Protein AF-A0A0H3PQL0-F1 (afdb_monomer_lite)

Structure (mmCIF, N/CA/C/O backbone):
data_AF-A0A0H3PQL0-F1
#
_entry.id   AF-A0A0H3PQL0-F1
#
loop_
_atom_site.group_PDB
_atom_site.id
_atom_site.type_symbol
_atom_site.label_atom_id
_atom_site.label_alt_id
_atom_site.label_comp_id
_atom_site.label_asym_id
_atom_site.label_entity_id
_atom_site.label_seq_id
_atom_site.pdbx_PDB_ins_code
_atom_site.Cartn_x
_atom_site.Cartn_y
_atom_site.Cartn_z
_atom_site.occupancy
_atom_site.B_iso_or_equiv
_atom_site.auth_seq_id
_atom_site.auth_comp_id
_atom_site.auth_asym_id
_atom_site.auth_atom_id
_atom_site.pdbx_PDB_model_num
ATOM 1 N N . MET A 1 1 ? 0.662 -44.657 -16.859 1.00 38.12 1 MET A N 1
ATOM 2 C CA . MET A 1 1 ? 0.076 -43.302 -16.871 1.00 38.12 1 MET A CA 1
ATOM 3 C C . MET A 1 1 ? 1.041 -42.412 -16.107 1.00 38.12 1 MET A C 1
ATOM 5 O O . MET A 1 1 ? 1.164 -42.573 -14.903 1.0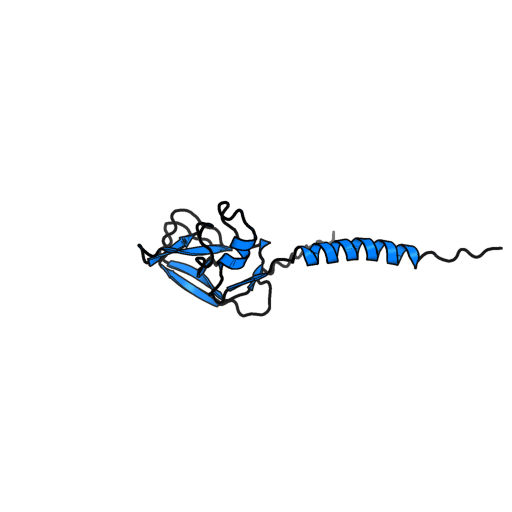0 38.12 1 MET A O 1
ATOM 9 N N . THR A 1 2 ? 1.830 -41.602 -16.808 1.00 50.75 2 THR A N 1
ATOM 10 C CA . THR A 1 2 ? 2.830 -40.726 -16.180 1.00 50.75 2 THR A CA 1
ATOM 11 C C . THR A 1 2 ? 2.123 -39.457 -15.721 1.00 50.75 2 THR A C 1
ATOM 13 O O . THR A 1 2 ? 1.523 -38.773 -16.549 1.00 50.75 2 THR A O 1
ATOM 16 N N . SER A 1 3 ? 2.147 -39.169 -14.417 1.00 49.56 3 SER A N 1
ATOM 17 C CA . SER A 1 3 ? 1.634 -37.904 -13.884 1.00 49.56 3 SER A CA 1
ATOM 18 C C . SER A 1 3 ? 2.494 -36.766 -14.429 1.00 49.56 3 SER A C 1
ATOM 20 O O . SER A 1 3 ? 3.705 -36.744 -14.211 1.00 49.56 3 SER A O 1
ATOM 22 N N . LYS A 1 4 ? 1.890 -35.859 -15.201 1.00 58.19 4 LYS A N 1
ATOM 23 C CA . LYS A 1 4 ? 2.547 -34.645 -15.684 1.00 58.19 4 LYS A CA 1
ATOM 24 C C . LYS A 1 4 ? 2.247 -33.534 -14.687 1.00 58.19 4 LYS A C 1
ATOM 26 O O . LYS A 1 4 ? 1.199 -32.899 -14.764 1.00 58.19 4 LYS A O 1
ATOM 31 N N . GLU A 1 5 ? 3.161 -33.313 -13.754 1.00 64.56 5 GLU A N 1
ATOM 32 C CA . GLU A 1 5 ? 3.086 -32.172 -12.848 1.00 64.56 5 GLU A CA 1
ATOM 33 C C . GLU A 1 5 ? 3.579 -30.918 -13.573 1.00 64.56 5 GLU A C 1
ATOM 35 O O . GLU A 1 5 ? 4.644 -30.908 -14.191 1.00 64.56 5 GLU A O 1
ATOM 40 N N . THR A 1 6 ? 2.767 -29.864 -13.550 1.00 64.94 6 THR A N 1
ATOM 41 C CA . THR A 1 6 ? 3.140 -28.557 -14.094 1.00 64.94 6 THR A CA 1
ATOM 42 C C . THR A 1 6 ? 3.577 -27.687 -12.927 1.00 64.94 6 THR A C 1
ATOM 44 O O . THR A 1 6 ? 2.755 -27.298 -12.104 1.00 64.94 6 THR A O 1
ATOM 47 N N . PHE A 1 7 ? 4.876 -27.405 -12.843 1.00 52.91 7 PHE A N 1
ATOM 48 C CA . PHE A 1 7 ? 5.434 -26.488 -11.855 1.00 52.91 7 PHE A CA 1
ATOM 49 C C . PHE A 1 7 ? 5.452 -25.071 -12.433 1.00 52.91 7 PHE A C 1
ATOM 51 O O . PHE A 1 7 ? 6.294 -24.736 -13.266 1.00 52.91 7 PHE A O 1
ATOM 58 N N . THR A 1 8 ? 4.509 -24.232 -12.014 1.00 50.16 8 THR A N 1
ATOM 59 C CA . THR A 1 8 ? 4.526 -22.793 -12.299 1.00 50.16 8 THR A CA 1
ATOM 60 C C . THR A 1 8 ? 5.293 -22.073 -11.194 1.00 50.16 8 THR A C 1
ATOM 62 O O . THR A 1 8 ? 4.811 -21.978 -10.066 1.00 50.16 8 THR A O 1
ATOM 65 N N . HIS A 1 9 ? 6.487 -21.563 -11.504 1.00 53.94 9 HIS A N 1
ATOM 66 C CA . HIS A 1 9 ? 7.249 -20.741 -10.566 1.00 53.94 9 HIS A CA 1
ATOM 67 C C . HIS A 1 9 ? 6.743 -19.292 -10.602 1.00 53.94 9 HIS A C 1
ATOM 69 O O . HIS A 1 9 ? 7.001 -18.565 -11.558 1.00 53.94 9 HIS A O 1
ATOM 75 N N . TYR A 1 10 ? 6.019 -18.878 -9.562 1.00 53.09 10 TYR A N 1
ATOM 76 C CA . TYR A 1 10 ? 5.578 -17.494 -9.384 1.00 53.09 10 TYR A CA 1
ATOM 77 C C . TYR A 1 10 ? 6.604 -16.746 -8.522 1.00 53.09 10 TYR A C 1
ATOM 79 O O . TYR A 1 10 ? 6.694 -16.984 -7.317 1.00 53.09 10 TYR A O 1
ATOM 87 N N . GLN A 1 11 ? 7.421 -15.890 -9.144 1.00 58.00 11 GLN 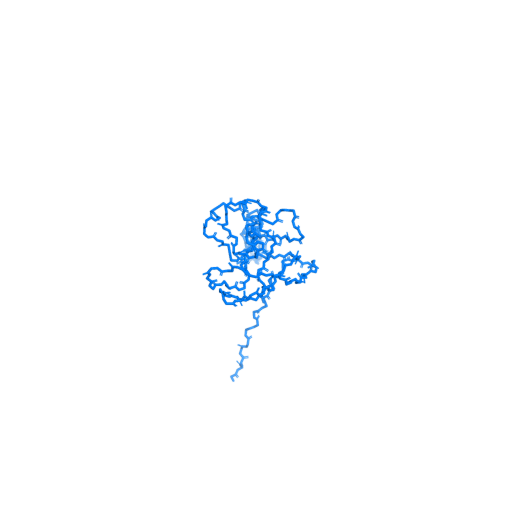A N 1
ATOM 88 C CA . GLN A 1 11 ? 8.331 -14.981 -8.438 1.00 58.00 11 GLN A CA 1
ATOM 89 C C . GLN A 1 11 ? 7.742 -13.569 -8.439 1.00 58.00 11 GLN A C 1
ATOM 91 O O . GLN A 1 11 ? 7.959 -12.843 -9.407 1.00 58.00 11 GLN A O 1
ATOM 96 N N . PRO A 1 12 ? 7.057 -13.150 -7.361 1.00 54.53 12 PRO A N 1
ATOM 97 C CA . PRO A 1 12 ? 6.496 -11.801 -7.282 1.00 54.53 12 PRO A CA 1
ATOM 98 C C . PRO A 1 12 ? 7.572 -10.711 -7.165 1.00 54.53 12 PRO A C 1
ATOM 100 O O . PRO A 1 12 ? 7.320 -9.532 -7.418 1.00 54.53 12 PRO A O 1
ATOM 103 N N . LEU A 1 13 ? 8.791 -11.107 -6.786 1.00 57.75 13 LEU A N 1
ATOM 104 C CA . LEU A 1 13 ? 9.949 -10.229 -6.725 1.00 57.75 13 LEU A CA 1
ATOM 105 C C . LEU A 1 13 ? 10.574 -10.107 -8.118 1.00 57.75 13 LEU A C 1
ATOM 107 O O . LEU A 1 13 ? 10.915 -11.103 -8.759 1.00 57.75 13 LEU A O 1
ATOM 111 N N . GLY A 1 14 ? 10.691 -8.870 -8.592 1.00 54.75 14 GLY A N 1
ATOM 112 C CA . GLY A 1 14 ? 11.221 -8.526 -9.909 1.00 54.75 14 GLY A CA 1
ATOM 113 C C . GLY A 1 14 ? 12.747 -8.406 -9.962 1.00 54.75 14 GLY A C 1
ATOM 114 O O . GLY A 1 14 ? 13.283 -8.266 -11.058 1.00 54.75 14 GLY A O 1
ATOM 115 N N . ASN A 1 15 ? 13.450 -8.436 -8.820 1.00 58.56 15 ASN A N 1
ATOM 116 C CA . ASN A 1 15 ? 14.913 -8.329 -8.752 1.00 58.56 15 ASN A CA 1
ATOM 117 C C . ASN A 1 15 ? 15.498 -8.886 -7.422 1.00 58.56 15 ASN A C 1
ATOM 119 O O . ASN A 1 15 ? 14.771 -9.417 -6.586 1.00 58.56 15 ASN A O 1
ATOM 123 N N . SER A 1 16 ? 16.826 -8.800 -7.261 1.00 60.12 16 SER A N 1
ATOM 124 C CA . SER A 1 16 ? 17.651 -9.332 -6.159 1.00 60.12 16 SER A CA 1
ATOM 125 C C . SER A 1 16 ? 17.568 -8.557 -4.835 1.00 60.12 16 SER A C 1
ATOM 127 O O . SER A 1 16 ? 18.194 -8.964 -3.851 1.00 60.12 16 SER A O 1
ATOM 129 N N . ASP A 1 17 ? 16.903 -7.411 -4.788 1.00 67.31 17 ASP A N 1
ATOM 130 C CA . ASP A 1 17 ? 16.890 -6.577 -3.593 1.00 67.31 17 ASP A CA 1
ATOM 131 C C . ASP A 1 17 ? 16.018 -7.188 -2.477 1.00 67.31 17 ASP A C 1
ATOM 133 O O . ASP A 1 17 ? 14.911 -7.673 -2.734 1.00 67.31 17 ASP A O 1
ATOM 137 N N . PRO A 1 18 ? 16.500 -7.189 -1.219 1.00 74.38 18 PRO A N 1
ATOM 138 C CA . PRO A 1 18 ? 15.764 -7.785 -0.113 1.00 74.38 18 PRO A CA 1
ATOM 139 C C . PRO A 1 18 ? 14.401 -7.123 0.128 1.00 74.38 18 PRO A C 1
ATOM 141 O O . PRO A 1 18 ? 14.295 -5.949 0.506 1.00 74.38 18 PRO A O 1
ATOM 144 N N . ALA A 1 19 ? 13.343 -7.919 -0.014 1.00 82.75 19 ALA A N 1
ATOM 145 C CA . ALA A 1 19 ? 12.002 -7.524 0.381 1.00 82.75 19 ALA A CA 1
ATOM 146 C C . ALA A 1 19 ? 11.838 -7.672 1.898 1.00 82.75 19 ALA A C 1
ATOM 148 O O . ALA A 1 19 ? 11.820 -8.781 2.436 1.00 82.75 19 ALA A O 1
ATOM 149 N N . HIS A 1 20 ? 11.708 -6.546 2.599 1.00 86.19 20 HIS A N 1
ATOM 150 C CA . HIS A 1 20 ? 11.454 -6.527 4.035 1.00 86.19 20 HIS A CA 1
ATOM 151 C C . HIS A 1 20 ? 10.019 -6.109 4.324 1.00 86.19 20 HIS A C 1
ATOM 153 O O . HIS A 1 20 ? 9.481 -5.189 3.706 1.00 86.19 20 HIS A O 1
ATOM 159 N N . THR A 1 21 ? 9.420 -6.748 5.324 1.00 90.56 21 THR A N 1
ATOM 160 C CA . THR A 1 21 ? 8.087 -6.404 5.811 1.00 90.56 21 THR A CA 1
ATOM 161 C C . THR A 1 21 ? 8.154 -5.483 7.025 1.00 90.56 21 THR A C 1
ATOM 163 O O . THR A 1 21 ? 9.143 -5.437 7.761 1.00 90.56 21 THR A O 1
ATOM 166 N N . ALA A 1 22 ? 7.076 -4.744 7.236 1.00 91.00 22 ALA A N 1
ATOM 167 C CA . ALA A 1 22 ? 6.801 -3.966 8.428 1.00 91.00 22 ALA A CA 1
ATOM 168 C C . ALA A 1 22 ? 5.323 -4.114 8.802 1.00 91.00 22 ALA A C 1
ATOM 170 O O . ALA A 1 22 ? 4.504 -4.584 8.009 1.00 91.00 22 ALA A O 1
ATOM 171 N N . THR A 1 23 ? 4.994 -3.710 10.024 1.00 92.69 23 THR A N 1
ATOM 172 C CA . THR A 1 23 ? 3.623 -3.696 10.534 1.00 92.69 23 THR A CA 1
ATOM 173 C C . THR A 1 23 ? 3.235 -2.285 10.937 1.00 92.69 23 THR A C 1
ATOM 175 O O . THR A 1 23 ? 4.030 -1.594 11.575 1.00 92.69 23 THR A O 1
ATOM 178 N N . ALA A 1 24 ? 2.020 -1.861 10.603 1.00 92.31 24 ALA A N 1
ATOM 179 C CA . ALA A 1 24 ? 1.486 -0.563 11.012 1.00 92.31 24 ALA A CA 1
ATOM 180 C C . ALA A 1 24 ? -0.041 -0.616 11.193 1.00 92.31 24 ALA A C 1
ATOM 182 O O . ALA A 1 24 ? -0.680 -1.539 10.679 1.00 92.31 24 ALA A O 1
ATOM 183 N N . PRO A 1 25 ? -0.638 0.353 11.912 1.00 94.12 25 PRO A N 1
ATOM 184 C CA . PRO A 1 25 ? -2.083 0.418 12.094 1.00 94.12 25 PRO A CA 1
ATOM 185 C C . PRO A 1 25 ? -2.847 0.471 10.765 1.00 94.12 25 PRO A C 1
ATOM 187 O O . PRO A 1 25 ? -2.528 1.277 9.891 1.00 94.12 25 PRO A O 1
ATOM 190 N N . GLY A 1 26 ? -3.865 -0.377 10.633 1.00 91.81 26 GLY A N 1
ATOM 191 C CA . GLY A 1 26 ? -4.733 -0.480 9.461 1.00 91.81 26 GLY A CA 1
ATOM 192 C C . GLY A 1 26 ? -5.995 0.367 9.566 1.00 91.81 26 GLY A C 1
ATOM 193 O O . GLY A 1 26 ? -6.598 0.483 10.635 1.00 91.81 26 GLY A O 1
ATOM 194 N N . GLY A 1 27 ? -6.397 0.958 8.443 1.00 92.12 27 GLY A N 1
ATOM 195 C CA . GLY A 1 27 ? -7.622 1.743 8.290 1.00 92.12 27 GLY A CA 1
ATOM 196 C C . GLY A 1 27 ? -8.409 1.376 7.033 1.00 92.12 27 GLY A C 1
ATOM 197 O O . GLY A 1 27 ? -9.072 2.238 6.466 1.00 92.12 27 GLY A O 1
ATOM 198 N N . LEU A 1 28 ? -8.297 0.129 6.560 1.00 90.88 28 LEU A N 1
ATOM 199 C CA . LEU A 1 28 ? -8.993 -0.326 5.356 1.00 90.88 28 LEU A CA 1
ATOM 200 C C . LEU A 1 28 ? -10.511 -0.169 5.510 1.00 90.88 28 LEU A C 1
ATOM 202 O O . LEU A 1 28 ? -11.086 -0.533 6.531 1.00 90.88 28 LEU A O 1
ATOM 206 N N . SER A 1 29 ? -11.163 0.351 4.472 1.00 87.62 29 SER A N 1
ATOM 207 C CA . SER A 1 29 ? -12.621 0.504 4.408 1.00 87.62 29 SER A CA 1
ATOM 208 C C . SER A 1 29 ? -13.331 -0.728 3.838 1.00 87.62 29 SER A C 1
ATOM 210 O O . SER A 1 29 ? -14.544 -0.864 3.984 1.00 87.62 29 SER A O 1
ATOM 212 N N . ALA A 1 30 ? -12.584 -1.627 3.195 1.00 89.75 30 ALA A N 1
ATOM 213 C CA . ALA A 1 30 ? -13.071 -2.854 2.583 1.00 89.75 30 ALA A CA 1
ATOM 214 C C . ALA A 1 30 ? -11.971 -3.926 2.578 1.00 89.75 30 ALA A C 1
ATOM 216 O O . ALA A 1 30 ? -10.810 -3.658 2.897 1.00 89.75 30 ALA A O 1
ATOM 217 N N . LYS A 1 31 ? -12.333 -5.146 2.176 1.00 91.69 31 LYS A N 1
ATOM 218 C CA . LYS A 1 31 ? -11.376 -6.235 1.967 1.00 91.69 31 LYS A CA 1
ATOM 219 C C . LYS A 1 31 ? -10.372 -5.870 0.868 1.00 91.69 31 LYS A C 1
ATOM 221 O O . LYS A 1 31 ? -10.773 -5.603 -0.262 1.00 91.69 31 LYS A O 1
ATOM 226 N N . ALA A 1 32 ? -9.084 -5.929 1.194 1.00 91.69 32 ALA A N 1
ATOM 227 C CA . ALA A 1 32 ? -7.974 -5.734 0.272 1.00 91.69 32 ALA A CA 1
ATOM 228 C C . ALA A 1 32 ? -7.161 -7.039 0.131 1.00 91.69 32 ALA A C 1
ATOM 230 O O . ALA A 1 32 ? -6.699 -7.596 1.134 1.00 91.69 32 ALA A O 1
ATOM 231 N N . PRO A 1 33 ? -6.993 -7.572 -1.090 1.00 92.25 33 PRO A N 1
ATOM 232 C CA . PRO A 1 33 ? -6.116 -8.715 -1.336 1.00 92.25 33 PRO A CA 1
ATOM 233 C C . PRO A 1 33 ? -4.636 -8.367 -1.108 1.00 92.25 33 PRO A C 1
ATOM 235 O O . PRO A 1 33 ? -4.247 -7.203 -1.085 1.00 92.25 33 PRO A O 1
ATOM 238 N N . ALA A 1 34 ? -3.785 -9.386 -0.962 1.00 91.19 34 ALA A N 1
ATOM 239 C CA . ALA A 1 34 ? -2.336 -9.176 -0.994 1.00 91.19 34 ALA A CA 1
ATOM 240 C C . ALA A 1 34 ? -1.919 -8.531 -2.330 1.00 91.19 34 ALA A C 1
ATOM 242 O O . ALA A 1 34 ? -2.611 -8.691 -3.332 1.00 91.19 34 ALA A O 1
ATOM 243 N N . MET A 1 35 ? -0.782 -7.833 -2.339 1.00 92.06 35 MET A N 1
ATOM 244 C CA . MET A 1 35 ? -0.253 -7.055 -3.470 1.00 92.06 35 MET A CA 1
ATOM 245 C C . MET A 1 35 ? -0.992 -5.743 -3.782 1.00 92.06 35 MET A C 1
ATOM 247 O O . MET A 1 35 ? -0.739 -5.120 -4.813 1.00 92.06 35 MET A O 1
ATOM 251 N N . THR A 1 36 ? -1.863 -5.267 -2.890 1.00 93.19 36 THR A N 1
ATOM 252 C CA . THR A 1 36 ? -2.488 -3.940 -3.011 1.00 93.19 36 THR A CA 1
ATOM 253 C C . THR A 1 36 ? -1.541 -2.823 -2.539 1.00 93.19 36 THR A C 1
ATOM 255 O O . THR A 1 36 ? -1.020 -2.912 -1.423 1.00 93.19 36 THR A O 1
ATOM 258 N N . PRO A 1 37 ? -1.326 -1.751 -3.326 1.00 93.69 37 PRO A N 1
ATOM 259 C CA . PRO A 1 37 ? -0.598 -0.562 -2.880 1.00 93.69 37 PRO A CA 1
ATOM 260 C C . PRO A 1 37 ? -1.303 0.139 -1.713 1.00 93.69 37 PRO A C 1
ATOM 262 O O . PRO A 1 37 ? -2.524 0.303 -1.714 1.00 93.69 37 PRO A O 1
ATOM 265 N N . LEU A 1 38 ? -0.531 0.586 -0.726 1.00 94.38 38 LEU A N 1
ATOM 266 C CA . LEU A 1 38 ? -1.017 1.259 0.475 1.00 94.38 38 LEU A CA 1
ATOM 267 C C . LEU A 1 38 ? -0.475 2.684 0.554 1.00 94.38 38 LEU A C 1
ATOM 269 O O . LEU A 1 38 ? 0.692 2.929 0.248 1.00 94.38 38 LEU A O 1
ATOM 273 N N . MET A 1 39 ? -1.302 3.599 1.047 1.00 94.44 39 MET A N 1
ATOM 274 C CA . MET A 1 39 ? -0.928 4.971 1.382 1.00 94.44 39 MET A CA 1
ATOM 275 C C . MET A 1 39 ? -1.198 5.261 2.859 1.00 94.44 39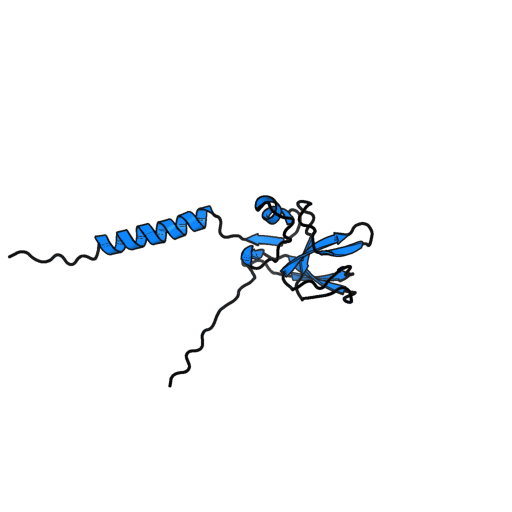 MET A C 1
ATOM 277 O O . MET A 1 39 ? -1.998 4.585 3.510 1.00 94.44 39 MET A O 1
ATOM 281 N N . LEU A 1 40 ? -0.523 6.274 3.395 1.00 93.69 40 LEU A N 1
ATOM 282 C CA . LEU A 1 40 ? -0.784 6.762 4.744 1.00 93.69 40 LEU A CA 1
ATOM 283 C C . LEU A 1 40 ? -1.918 7.789 4.706 1.00 93.69 40 LEU A C 1
ATOM 285 O O . LEU A 1 40 ? -1.764 8.848 4.102 1.00 93.69 40 LEU A O 1
ATOM 289 N N . ASP A 1 41 ? -3.016 7.524 5.412 1.00 92.06 41 ASP A N 1
ATOM 290 C CA . ASP A 1 41 ? -3.996 8.567 5.701 1.00 92.06 41 ASP A CA 1
ATOM 291 C C . ASP A 1 41 ? -3.434 9.503 6.780 1.00 92.06 41 ASP A C 1
ATOM 293 O O . ASP A 1 41 ? -3.146 9.096 7.911 1.00 92.06 41 ASP A O 1
ATOM 297 N N . THR A 1 42 ? -3.263 10.775 6.432 1.00 87.69 42 THR A N 1
ATOM 298 C CA . THR A 1 42 ? -2.668 11.784 7.316 1.00 87.69 42 THR A CA 1
ATOM 299 C C . THR A 1 42 ? -3.580 12.144 8.482 1.00 87.69 42 THR A C 1
ATOM 301 O O . THR A 1 42 ? -3.075 12.514 9.543 1.00 87.69 42 THR A O 1
ATOM 304 N N . SER A 1 43 ? -4.895 11.975 8.316 1.00 90.12 43 SER A N 1
ATOM 305 C CA . SER A 1 43 ? -5.894 12.327 9.325 1.00 90.12 43 SER A CA 1
ATOM 306 C C . SER A 1 43 ? -5.991 11.263 10.418 1.00 90.12 43 SER A C 1
ATOM 308 O O . SER A 1 43 ? -5.905 11.583 11.602 1.00 90.12 43 SER A O 1
ATOM 310 N N . SER A 1 44 ? -6.120 9.986 10.046 1.00 89.38 44 SER A N 1
ATOM 311 C CA . SER A 1 44 ? -6.204 8.880 11.012 1.00 89.38 44 SER A CA 1
ATOM 312 C C . SER A 1 44 ? -4.854 8.267 11.393 1.00 89.38 44 SER A C 1
ATOM 314 O O . SER A 1 44 ? -4.796 7.489 12.347 1.00 89.38 44 SER A O 1
ATOM 316 N N . ARG A 1 45 ? -3.769 8.610 10.679 1.00 91.75 45 ARG A N 1
ATOM 317 C CA . ARG A 1 45 ? -2.415 8.038 10.840 1.00 91.75 45 ARG A CA 1
ATOM 318 C C . ARG A 1 45 ? -2.398 6.515 10.656 1.00 91.75 45 ARG A C 1
ATOM 320 O O . ARG A 1 45 ? -1.614 5.814 11.296 1.00 91.75 45 ARG A O 1
ATOM 327 N N . LYS A 1 46 ? -3.269 6.009 9.781 1.00 94.06 46 LYS A N 1
ATOM 328 C CA . LYS A 1 46 ? -3.423 4.586 9.456 1.00 94.06 46 LYS A CA 1
ATOM 329 C C . LYS A 1 46 ? -3.091 4.321 7.995 1.00 94.06 46 LYS A C 1
ATOM 331 O O . LYS A 1 46 ? -3.215 5.202 7.147 1.00 94.06 46 LYS A O 1
ATOM 336 N N . LEU A 1 47 ? -2.691 3.088 7.707 1.00 93.75 47 LEU A N 1
ATOM 337 C CA . LEU A 1 47 ? -2.515 2.614 6.343 1.00 93.75 47 LEU A CA 1
ATOM 338 C C . LEU A 1 47 ? -3.864 2.267 5.719 1.00 93.75 47 LEU A C 1
ATOM 340 O O . LEU A 1 47 ? -4.641 1.484 6.274 1.00 93.75 47 LEU A O 1
ATOM 344 N N . VAL A 1 48 ? -4.107 2.836 4.546 1.00 94.38 48 VAL A N 1
ATOM 345 C CA . VAL A 1 48 ? -5.298 2.618 3.724 1.00 94.38 48 VAL A CA 1
ATOM 346 C C . VAL A 1 48 ? -4.875 2.196 2.317 1.00 94.38 48 VAL A C 1
ATOM 348 O O . VAL A 1 48 ? -3.714 2.362 1.944 1.00 94.38 48 VAL A O 1
ATOM 351 N N . ALA A 1 49 ? -5.793 1.632 1.532 1.00 93.81 49 ALA A N 1
ATOM 352 C CA . ALA A 1 49 ? -5.518 1.354 0.124 1.00 93.81 49 ALA A CA 1
ATOM 353 C C . ALA A 1 49 ? -5.216 2.667 -0.616 1.00 93.81 49 ALA A C 1
ATOM 355 O O . ALA A 1 49 ? -5.896 3.670 -0.394 1.00 93.81 49 ALA A O 1
ATOM 356 N N . TRP A 1 50 ? -4.183 2.667 -1.459 1.00 93.75 50 TRP A N 1
ATOM 357 C CA . TRP A 1 50 ? -3.833 3.837 -2.261 1.00 93.75 50 TRP A CA 1
ATOM 358 C C . TRP A 1 50 ? -4.955 4.166 -3.247 1.00 93.75 50 TRP A C 1
ATOM 360 O O . TRP A 1 50 ? -5.515 3.276 -3.889 1.00 93.75 50 TRP A O 1
ATOM 370 N N . ASP A 1 51 ? -5.272 5.451 -3.367 1.00 88.25 51 ASP A N 1
ATOM 371 C CA . ASP A 1 51 ? -6.390 5.944 -4.171 1.00 88.25 51 ASP A CA 1
ATOM 372 C C . ASP A 1 51 ? -6.084 6.033 -5.675 1.00 88.25 51 ASP A C 1
ATOM 374 O O . ASP A 1 51 ? -6.998 6.203 -6.476 1.00 88.25 51 ASP A O 1
ATOM 378 N N . GLY A 1 52 ? -4.815 5.911 -6.074 1.00 86.44 52 GLY A N 1
ATOM 379 C CA . GLY A 1 52 ? -4.392 5.991 -7.471 1.00 86.44 52 GLY A CA 1
ATOM 380 C C . GLY A 1 52 ? -4.282 7.406 -8.037 1.00 86.44 52 GLY A C 1
ATOM 381 O O . GLY A 1 52 ? -4.016 7.553 -9.231 1.00 86.44 52 GLY A O 1
ATOM 382 N N . THR A 1 53 ? -4.500 8.444 -7.225 1.00 84.31 53 THR A N 1
ATOM 383 C CA . THR A 1 53 ? -4.582 9.830 -7.714 1.00 84.31 53 THR A CA 1
ATOM 384 C C . THR A 1 53 ? -3.295 10.612 -7.500 1.00 84.31 53 THR A C 1
ATOM 386 O O . THR A 1 53 ? -2.918 11.411 -8.363 1.00 84.31 53 THR A O 1
ATOM 389 N N . THR A 1 54 ? -2.630 10.364 -6.368 1.00 82.38 54 THR A N 1
ATOM 390 C CA . THR A 1 54 ? -1.473 11.135 -5.908 1.00 82.38 54 THR A CA 1
ATOM 391 C C . THR A 1 54 ? -0.176 10.369 -6.142 1.00 82.38 54 THR A C 1
ATOM 393 O O . THR A 1 54 ? 0.033 9.291 -5.577 1.00 82.38 54 THR A O 1
ATOM 396 N N . ASP A 1 55 ? 0.709 10.954 -6.944 1.00 80.44 55 ASP A N 1
ATOM 397 C CA . ASP A 1 55 ? 2.030 10.400 -7.243 1.00 80.44 55 ASP A CA 1
ATOM 398 C C . ASP A 1 55 ? 2.915 10.395 -5.987 1.00 80.44 55 ASP A C 1
ATOM 400 O O . ASP A 1 55 ? 2.871 11.322 -5.178 1.00 80.44 55 ASP A O 1
ATOM 404 N N . GLY A 1 56 ? 3.720 9.345 -5.802 1.00 83.25 56 GLY A N 1
ATOM 405 C CA . GLY A 1 56 ? 4.600 9.209 -4.633 1.00 83.25 56 GLY A CA 1
ATOM 406 C C . GLY A 1 56 ? 3.883 8.997 -3.290 1.00 83.25 56 GLY A C 1
ATOM 407 O O . GLY A 1 56 ? 4.538 8.954 -2.251 1.00 83.25 56 GLY A O 1
ATOM 408 N N . ALA A 1 57 ? 2.550 8.876 -3.270 1.00 89.75 57 ALA A N 1
ATOM 409 C CA . ALA A 1 57 ? 1.795 8.682 -2.031 1.00 89.75 57 ALA A CA 1
ATOM 410 C C . ALA A 1 57 ? 1.763 7.221 -1.554 1.00 89.75 57 ALA A C 1
ATOM 412 O O . ALA A 1 57 ? 1.386 6.960 -0.407 1.00 89.75 57 ALA A O 1
ATOM 413 N N . ALA A 1 58 ? 2.142 6.264 -2.407 1.00 92.50 58 ALA A N 1
ATOM 414 C CA . ALA A 1 58 ? 2.179 4.863 -2.022 1.00 92.50 58 ALA A CA 1
ATOM 415 C C . ALA A 1 58 ? 3.431 4.595 -1.173 1.00 92.50 58 ALA A C 1
ATOM 417 O O . ALA A 1 58 ? 4.565 4.741 -1.623 1.00 92.50 58 ALA A O 1
ATOM 418 N N . VAL A 1 59 ? 3.213 4.187 0.077 1.00 93.00 59 VAL A N 1
ATOM 419 C CA . VAL A 1 59 ? 4.268 3.979 1.083 1.00 93.00 59 VAL A CA 1
ATOM 420 C C . VAL A 1 59 ? 4.640 2.507 1.265 1.00 93.00 59 VAL A C 1
ATOM 422 O O . VAL A 1 59 ? 5.633 2.196 1.921 1.00 93.00 59 VAL A O 1
ATOM 425 N N . GLY A 1 60 ? 3.832 1.593 0.725 1.00 93.38 60 GLY A N 1
ATOM 426 C CA . GLY A 1 60 ? 3.984 0.159 0.939 1.00 93.38 60 GLY A CA 1
ATOM 427 C C . GLY A 1 60 ? 3.088 -0.687 0.044 1.00 93.38 60 GLY A C 1
ATOM 428 O O . GLY A 1 60 ? 2.142 -0.180 -0.552 1.00 93.38 60 GLY A O 1
ATOM 429 N N . ILE A 1 61 ? 3.361 -1.989 -0.018 1.00 93.75 61 ILE A N 1
ATOM 430 C CA . ILE A 1 61 ? 2.504 -2.976 -0.696 1.00 93.75 61 ILE A CA 1
ATOM 431 C C . ILE A 1 61 ? 2.005 -3.979 0.339 1.00 93.75 61 ILE A C 1
ATOM 433 O O . ILE A 1 61 ? 2.793 -4.498 1.125 1.00 93.75 61 ILE A O 1
ATOM 437 N N . LEU A 1 62 ? 0.706 -4.268 0.359 1.00 93.25 62 LEU A N 1
ATOM 438 C CA . LEU A 1 62 ? 0.117 -5.199 1.314 1.00 93.25 62 LEU A CA 1
ATOM 439 C C . LEU A 1 62 ? 0.681 -6.617 1.109 1.00 93.25 62 LEU A C 1
ATOM 441 O O . LEU A 1 62 ? 0.570 -7.180 0.023 1.00 93.25 62 LEU A O 1
ATOM 445 N N . ALA A 1 63 ? 1.275 -7.204 2.151 1.00 90.81 63 ALA A N 1
ATOM 446 C CA . ALA A 1 63 ? 1.914 -8.520 2.056 1.00 90.81 63 ALA A CA 1
ATOM 447 C C . ALA A 1 63 ? 0.923 -9.674 2.270 1.00 90.81 63 ALA A C 1
ATOM 449 O O . ALA A 1 63 ? 1.079 -10.751 1.700 1.00 90.81 63 ALA A O 1
ATOM 450 N N . VAL A 1 64 ? -0.106 -9.448 3.087 1.00 89.62 64 VAL A N 1
ATOM 451 C CA . VAL A 1 64 ? -1.133 -10.438 3.428 1.00 89.62 64 VAL A CA 1
ATOM 452 C C . VAL A 1 64 ? -2.498 -9.799 3.242 1.00 89.62 64 VAL A C 1
ATOM 454 O O . VAL A 1 64 ? -2.704 -8.672 3.683 1.00 89.62 64 VAL A O 1
ATOM 457 N N . ALA A 1 65 ? -3.426 -10.518 2.608 1.00 91.31 65 ALA A N 1
ATOM 458 C CA . ALA A 1 65 ? -4.793 -10.044 2.439 1.00 91.31 65 ALA A CA 1
ATOM 459 C C . ALA A 1 65 ? -5.404 -9.658 3.795 1.00 91.31 65 ALA A C 1
ATOM 461 O O . ALA A 1 65 ? -5.274 -10.391 4.775 1.00 91.31 65 ALA A O 1
ATOM 462 N N . ALA A 1 66 ? -6.071 -8.513 3.830 1.00 92.38 66 ALA A N 1
ATOM 463 C CA . ALA A 1 66 ? -6.621 -7.925 5.040 1.00 92.38 66 ALA A CA 1
ATOM 464 C C . ALA A 1 66 ? -7.982 -7.290 4.753 1.00 92.38 66 ALA A C 1
ATOM 466 O O . ALA A 1 66 ? -8.404 -7.151 3.606 1.00 92.38 66 ALA A O 1
ATOM 467 N N . ASP A 1 67 ? -8.694 -6.915 5.803 1.00 92.00 67 ASP A N 1
ATOM 468 C CA . ASP A 1 67 ? -10.011 -6.296 5.704 1.00 92.00 67 ASP A CA 1
ATOM 469 C C . ASP A 1 67 ? -10.188 -5.186 6.744 1.00 92.00 67 ASP A C 1
ATOM 471 O O . ASP A 1 67 ? -9.269 -4.863 7.500 1.00 92.00 67 ASP A O 1
ATOM 475 N N . GLN A 1 68 ? -11.383 -4.600 6.794 1.00 90.38 68 GLN A N 1
ATOM 476 C CA . GLN A 1 68 ? -11.726 -3.521 7.721 1.00 90.38 68 GLN A CA 1
ATOM 477 C C . GLN A 1 68 ? -11.651 -3.903 9.209 1.00 90.38 68 GLN A C 1
ATOM 479 O O . GLN A 1 68 ? -11.675 -3.024 10.068 1.00 90.38 68 GLN A O 1
ATOM 484 N N . THR A 1 69 ? -11.580 -5.195 9.540 1.00 90.38 69 THR A N 1
ATOM 485 C CA . THR A 1 69 ? -11.432 -5.668 10.926 1.00 90.38 69 THR A CA 1
ATOM 486 C C . THR A 1 69 ? -9.967 -5.746 11.354 1.00 90.38 69 THR A C 1
ATOM 488 O O . THR A 1 69 ? -9.662 -5.830 12.545 1.00 90.38 69 THR A O 1
ATOM 491 N N . SER A 1 70 ? -9.043 -5.675 10.392 1.00 89.25 70 SER A N 1
ATOM 492 C CA . SER A 1 70 ? -7.608 -5.780 10.625 1.00 89.25 70 SER A CA 1
ATOM 493 C C . SER A 1 70 ? -7.058 -4.478 11.210 1.00 89.25 70 SER A C 1
ATOM 495 O O . SER A 1 70 ? -6.853 -3.486 10.512 1.00 89.25 70 SER A O 1
ATOM 497 N N . THR A 1 71 ? -6.783 -4.484 12.514 1.00 90.31 71 THR A N 1
ATOM 498 C CA . THR A 1 71 ? -6.223 -3.325 13.232 1.00 90.31 71 THR A CA 1
ATOM 499 C C . THR A 1 71 ? -4.751 -3.077 12.913 1.00 90.31 71 THR A C 1
ATOM 501 O O . THR A 1 71 ? -4.287 -1.941 13.021 1.00 90.31 71 THR A O 1
ATOM 504 N N . THR A 1 72 ? -4.036 -4.112 12.472 1.00 92.75 72 THR A N 1
ATOM 505 C CA . THR A 1 72 ? -2.623 -4.068 12.086 1.00 92.75 72 THR A CA 1
ATOM 506 C C . THR A 1 72 ? -2.459 -4.709 10.716 1.00 92.75 72 THR A C 1
ATOM 508 O O . THR A 1 72 ? -2.889 -5.842 10.505 1.00 92.75 72 THR A O 1
ATOM 511 N N . LEU A 1 73 ? -1.806 -4.004 9.797 1.00 92.62 73 LEU A N 1
ATOM 512 C CA . LEU A 1 73 ? -1.481 -4.505 8.464 1.00 92.62 73 LEU A CA 1
ATOM 513 C C . LEU A 1 73 ? -0.007 -4.870 8.390 1.00 92.62 73 LEU A C 1
ATOM 515 O O . LEU A 1 73 ? 0.841 -4.137 8.899 1.00 92.62 73 LEU A O 1
ATOM 519 N N . THR A 1 74 ? 0.287 -5.978 7.712 1.00 93.06 74 THR A N 1
ATOM 520 C CA . THR A 1 74 ? 1.654 -6.357 7.342 1.00 93.06 74 THR A CA 1
ATOM 521 C C . THR A 1 74 ? 1.886 -5.987 5.887 1.00 93.06 74 THR A C 1
ATOM 523 O O . THR A 1 74 ? 1.150 -6.430 5.004 1.00 93.06 74 THR A O 1
ATOM 526 N N . PHE A 1 75 ? 2.902 -5.173 5.631 1.00 93.50 75 PHE A N 1
ATOM 527 C CA . PHE A 1 75 ? 3.189 -4.634 4.307 1.00 93.50 75 PHE A CA 1
ATOM 528 C C . PHE A 1 75 ? 4.683 -4.703 3.999 1.00 93.50 75 PHE A C 1
ATOM 530 O O . PHE A 1 75 ? 5.519 -4.689 4.902 1.00 93.50 75 PHE A O 1
ATOM 537 N N . TYR A 1 76 ? 5.023 -4.777 2.720 1.00 92.94 76 TYR A N 1
ATOM 538 C CA . TYR A 1 76 ? 6.383 -4.626 2.232 1.00 92.94 76 TYR A CA 1
ATOM 539 C C . TYR A 1 76 ? 6.788 -3.157 2.289 1.00 92.94 76 TYR A C 1
ATOM 541 O O . TYR A 1 76 ? 6.078 -2.304 1.759 1.00 92.94 76 TYR A O 1
ATOM 549 N N . LYS A 1 77 ? 7.924 -2.877 2.933 1.00 91.12 77 LYS A N 1
ATOM 550 C CA . LYS A 1 77 ? 8.538 -1.539 3.029 1.00 91.12 77 LYS A CA 1
ATOM 551 C C . LYS A 1 77 ? 9.711 -1.341 2.064 1.00 91.12 77 LYS A C 1
ATOM 553 O O . LYS A 1 77 ? 10.194 -0.225 1.901 1.00 91.12 77 LYS A O 1
ATOM 558 N N . SER A 1 78 ? 10.210 -2.432 1.493 1.00 88.25 78 SER A N 1
ATOM 559 C CA . SER A 1 78 ? 11.283 -2.459 0.504 1.00 88.25 78 SER A CA 1
ATOM 560 C C . SER A 1 78 ? 11.089 -3.655 -0.415 1.00 88.25 78 SER A C 1
ATOM 562 O O . SER A 1 78 ? 10.358 -4.588 -0.066 1.00 88.25 78 SER A O 1
ATOM 564 N N . GLY A 1 79 ? 11.767 -3.638 -1.556 1.00 86.50 79 GLY A N 1
ATOM 565 C CA . GLY A 1 79 ? 11.713 -4.716 -2.532 1.00 86.50 79 GLY A CA 1
ATOM 566 C C . GLY A 1 79 ? 11.356 -4.206 -3.924 1.00 86.50 79 GLY A C 1
ATOM 567 O O . GLY A 1 79 ? 10.696 -3.173 -4.081 1.00 86.50 79 GLY A O 1
ATOM 568 N N . THR A 1 80 ? 11.744 -4.976 -4.930 1.00 85.62 80 THR A N 1
ATOM 569 C CA . THR A 1 80 ? 11.357 -4.758 -6.314 1.00 85.62 80 THR A CA 1
ATOM 570 C C . THR A 1 80 ? 10.239 -5.714 -6.660 1.00 85.62 80 THR A C 1
ATOM 572 O O . THR A 1 80 ? 10.423 -6.929 -6.603 1.00 85.62 80 THR A O 1
ATOM 575 N N . PHE A 1 81 ? 9.089 -5.180 -7.052 1.00 86.00 81 PHE A N 1
ATOM 576 C CA . PHE A 1 81 ? 7.902 -5.970 -7.372 1.00 86.00 81 PHE A CA 1
ATOM 577 C C . PHE A 1 81 ? 7.577 -5.880 -8.856 1.00 86.00 81 PHE A C 1
ATOM 579 O O . PHE A 1 81 ? 7.866 -4.874 -9.511 1.00 86.00 81 PHE A O 1
ATOM 586 N N . ARG A 1 82 ? 6.976 -6.939 -9.401 1.00 83.44 82 ARG A N 1
ATOM 587 C CA . ARG A 1 82 ? 6.520 -6.929 -10.792 1.00 83.44 82 ARG A CA 1
ATOM 588 C C . ARG A 1 82 ? 5.271 -6.073 -10.936 1.00 83.44 82 ARG A C 1
ATOM 590 O O . ARG A 1 82 ? 4.332 -6.193 -10.155 1.00 83.44 82 ARG A O 1
ATOM 597 N N . TYR A 1 83 ? 5.244 -5.245 -11.974 1.00 85.06 83 TYR A N 1
ATOM 598 C CA . TYR A 1 83 ? 4.106 -4.382 -12.287 1.00 85.06 83 TYR A CA 1
ATOM 599 C C . TYR A 1 83 ? 2.794 -5.167 -12.457 1.00 85.06 83 TYR A C 1
ATOM 601 O O . TYR A 1 83 ? 1.746 -4.684 -12.041 1.00 85.06 83 TYR A O 1
ATOM 609 N N . GLU A 1 84 ? 2.863 -6.365 -13.045 1.00 83.31 84 GLU A N 1
ATOM 610 C CA . GLU A 1 84 ? 1.716 -7.239 -13.339 1.00 83.31 84 GLU A CA 1
ATOM 611 C C . GLU A 1 84 ? 1.105 -7.912 -12.100 1.00 83.31 84 GLU A C 1
ATOM 613 O O . GLU A 1 84 ? -0.086 -8.216 -12.098 1.00 83.31 84 GLU A O 1
ATOM 618 N N . ASP A 1 85 ? 1.894 -8.080 -11.036 1.00 85.75 85 ASP A N 1
ATOM 619 C CA . ASP A 1 85 ? 1.448 -8.740 -9.806 1.00 85.75 85 ASP A CA 1
ATOM 620 C C . ASP A 1 85 ? 0.844 -7.747 -8.803 1.00 85.75 85 ASP A C 1
ATOM 622 O O . ASP A 1 85 ? 0.133 -8.143 -7.879 1.00 85.75 85 ASP A O 1
ATOM 626 N N . VAL A 1 86 ? 1.135 -6.451 -8.963 1.00 88.00 86 VAL A N 1
ATOM 627 C CA . VAL A 1 86 ? 0.594 -5.383 -8.116 1.00 88.00 86 VAL A CA 1
ATOM 628 C C . VAL A 1 86 ? -0.830 -5.045 -8.551 1.00 88.00 86 VAL A C 1
ATOM 630 O O . VAL A 1 86 ? -1.105 -4.739 -9.710 1.00 88.00 86 VAL A O 1
ATOM 633 N N . LEU A 1 87 ? -1.753 -5.056 -7.590 1.00 90.88 87 LEU A N 1
ATOM 634 C CA . LEU A 1 87 ? -3.169 -4.792 -7.827 1.00 90.88 87 LEU A CA 1
ATOM 635 C C . LEU A 1 87 ? -3.439 -3.289 -7.782 1.00 90.88 87 LEU A C 1
ATOM 637 O O . LEU A 1 87 ? -3.795 -2.726 -6.745 1.00 90.88 87 LEU A O 1
ATOM 641 N N . TRP A 1 88 ? -3.218 -2.639 -8.921 1.00 89.00 88 TRP A N 1
ATOM 642 C CA . TRP A 1 88 ? -3.383 -1.198 -9.086 1.00 89.00 88 TRP A CA 1
ATOM 643 C C . TRP A 1 88 ? -4.854 -0.761 -9.002 1.00 89.00 88 TRP A C 1
ATOM 645 O O . TRP A 1 88 ? -5.709 -1.410 -9.608 1.00 89.00 88 TRP A O 1
ATOM 655 N N . PRO A 1 89 ? -5.160 0.362 -8.326 1.00 87.44 89 PRO A N 1
ATOM 656 C CA . PRO A 1 89 ? -6.507 0.926 -8.323 1.00 87.44 89 PRO A CA 1
ATOM 657 C C . PRO A 1 89 ? -6.908 1.388 -9.731 1.00 87.44 89 PRO A C 1
ATOM 659 O O . PRO A 1 89 ? -6.085 1.931 -10.469 1.00 87.44 89 PRO A O 1
ATOM 662 N N . GLU A 1 90 ? -8.184 1.225 -10.093 1.00 83.12 90 GLU A N 1
ATOM 663 C CA . GLU A 1 90 ? -8.707 1.630 -11.413 1.00 83.12 90 GLU A CA 1
ATOM 664 C C . GLU A 1 90 ? -8.524 3.129 -11.692 1.00 83.12 90 GLU A C 1
ATOM 666 O O . GLU A 1 90 ? -8.309 3.531 -12.833 1.00 83.12 90 GLU A O 1
ATOM 671 N N . ALA A 1 91 ? -8.550 3.955 -10.641 1.00 81.56 91 ALA A N 1
ATOM 672 C CA . ALA A 1 91 ? -8.346 5.398 -10.731 1.00 81.56 91 ALA A CA 1
ATOM 673 C C . ALA A 1 91 ? -6.933 5.789 -11.206 1.00 81.56 91 ALA A C 1
ATOM 675 O O . ALA A 1 91 ? -6.752 6.875 -11.761 1.00 81.56 91 ALA A O 1
ATOM 676 N N . ALA A 1 92 ? -5.940 4.905 -11.057 1.00 80.00 92 ALA A N 1
ATOM 677 C CA . ALA A 1 92 ? -4.628 5.084 -11.664 1.00 80.00 92 ALA A CA 1
ATOM 678 C C . ALA A 1 92 ? -4.704 4.703 -13.153 1.00 80.00 92 ALA A C 1
ATOM 680 O O . ALA A 1 92 ? -4.244 3.642 -13.562 1.00 80.00 92 ALA A O 1
ATOM 681 N N . SER A 1 93 ? -5.319 5.543 -13.986 1.00 75.75 93 SER A N 1
ATOM 682 C CA . SER A 1 93 ? -5.457 5.270 -15.426 1.00 75.75 93 SER A CA 1
ATOM 683 C C . SER A 1 93 ? -4.145 5.440 -16.202 1.00 75.75 93 SER A C 1
ATOM 685 O O . SER A 1 93 ? -3.983 4.876 -17.280 1.00 75.75 93 SER A O 1
ATOM 687 N N . ASP A 1 94 ? -3.218 6.231 -15.663 1.00 80.88 94 ASP A N 1
ATOM 688 C CA . ASP A 1 94 ? -1.934 6.552 -16.279 1.00 80.88 94 ASP A CA 1
ATOM 689 C C . ASP A 1 94 ? -0.838 5.596 -15.781 1.00 80.88 94 ASP A C 1
ATOM 691 O O . ASP A 1 94 ? -0.598 5.441 -14.580 1.00 80.88 94 ASP A O 1
ATOM 695 N N . GLU A 1 95 ? -0.163 4.944 -16.723 1.00 78.69 95 GLU A N 1
ATOM 696 C CA . GLU A 1 95 ? 0.925 4.012 -16.446 1.00 78.69 95 GLU A CA 1
ATOM 697 C C . GLU A 1 95 ? 2.127 4.707 -15.794 1.00 78.69 95 GLU A C 1
ATOM 699 O O . GLU A 1 95 ? 2.777 4.136 -14.914 1.00 78.69 95 GLU A O 1
ATOM 704 N N . THR A 1 96 ? 2.395 5.962 -16.160 1.00 80.81 96 THR A N 1
ATOM 705 C CA . THR A 1 96 ? 3.464 6.755 -15.552 1.00 80.81 96 THR A CA 1
ATOM 706 C C . THR A 1 96 ? 3.195 6.970 -14.068 1.00 80.81 96 THR A C 1
ATOM 708 O O . THR A 1 96 ? 4.113 6.793 -13.269 1.00 80.81 96 THR A O 1
ATOM 711 N N . LYS A 1 97 ? 1.940 7.224 -13.676 1.00 82.25 97 LYS A N 1
ATOM 712 C CA . LYS A 1 97 ? 1.556 7.383 -12.263 1.00 82.25 97 LYS A CA 1
ATOM 713 C C . LYS A 1 97 ? 1.757 6.115 -11.451 1.00 82.25 97 LYS A C 1
ATOM 715 O O . LYS A 1 97 ? 2.242 6.162 -10.327 1.00 82.25 97 LYS A O 1
ATOM 720 N N . LYS A 1 98 ? 1.436 4.952 -12.022 1.00 84.62 98 LYS A N 1
ATOM 721 C CA . LYS A 1 98 ? 1.698 3.663 -11.361 1.00 84.62 98 LYS A CA 1
ATOM 722 C C . LYS A 1 98 ? 3.194 3.438 -11.151 1.00 84.62 98 LYS A C 1
ATOM 724 O O . LYS A 1 98 ? 3.611 2.975 -10.094 1.00 84.62 98 LYS A O 1
ATOM 729 N N . ARG A 1 99 ? 4.019 3.814 -12.134 1.00 83.31 99 ARG A N 1
ATOM 730 C CA . ARG A 1 99 ? 5.484 3.692 -12.059 1.00 83.31 99 ARG A CA 1
ATOM 731 C C . ARG A 1 99 ? 6.101 4.643 -11.032 1.00 83.31 99 ARG A C 1
ATOM 733 O O . ARG A 1 99 ? 7.076 4.276 -10.384 1.00 83.31 99 ARG A O 1
ATOM 740 N N . THR A 1 100 ? 5.534 5.834 -10.854 1.00 84.75 100 THR A N 1
ATOM 741 C CA . THR A 1 100 ? 6.002 6.832 -9.879 1.00 84.75 100 THR A CA 1
ATOM 742 C C . THR A 1 100 ? 5.275 6.766 -8.535 1.00 84.75 100 THR A C 1
ATOM 744 O O . THR A 1 100 ? 5.636 7.503 -7.619 1.00 84.75 100 THR A O 1
ATOM 747 N N . ALA A 1 101 ? 4.305 5.863 -8.364 1.00 88.06 101 ALA A N 1
ATOM 748 C CA . ALA A 1 101 ? 3.500 5.742 -7.147 1.00 88.06 101 ALA A CA 1
ATOM 749 C C . ALA A 1 101 ? 4.351 5.584 -5.876 1.00 88.06 101 ALA A C 1
ATOM 751 O O . ALA A 1 101 ? 4.012 6.149 -4.840 1.00 88.06 101 ALA A O 1
ATOM 752 N N . PHE A 1 102 ? 5.467 4.857 -5.979 1.00 89.94 102 PHE A N 1
ATOM 753 C CA . PHE A 1 102 ? 6.390 4.552 -4.879 1.00 89.94 102 PHE A CA 1
ATOM 754 C C . PHE A 1 102 ? 7.632 5.456 -4.839 1.00 89.94 102 PHE A C 1
ATOM 756 O O . PHE A 1 102 ? 8.572 5.183 -4.084 1.00 89.94 102 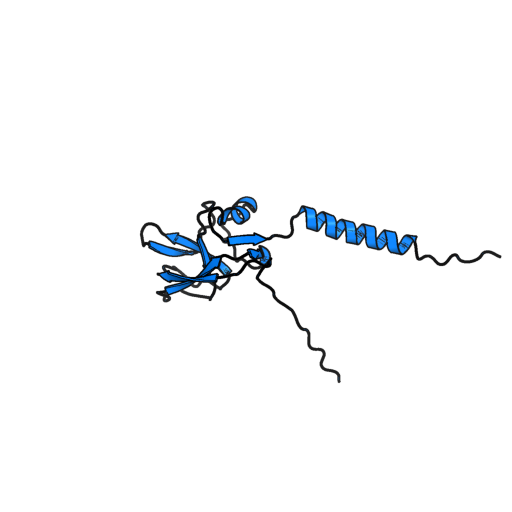PHE A O 1
ATOM 763 N N . ALA A 1 103 ? 7.678 6.513 -5.657 1.00 87.06 103 ALA A N 1
ATOM 764 C CA . ALA A 1 103 ? 8.819 7.420 -5.704 1.00 87.06 103 ALA A CA 1
ATOM 765 C C . ALA A 1 103 ? 9.086 8.033 -4.318 1.00 87.06 103 ALA A C 1
ATOM 767 O O . ALA A 1 103 ? 8.194 8.598 -3.693 1.00 87.06 103 ALA A O 1
ATOM 768 N N . GLY A 1 104 ? 10.328 7.914 -3.838 1.00 84.94 104 GLY A N 1
ATOM 769 C CA . GLY A 1 104 ? 10.728 8.355 -2.495 1.00 84.94 104 GLY A CA 1
ATOM 770 C C . GLY A 1 104 ? 10.695 7.260 -1.423 1.00 84.94 104 GLY A C 1
ATOM 771 O O . GLY A 1 104 ? 11.123 7.504 -0.297 1.00 84.94 104 GLY A O 1
ATOM 772 N N . THR A 1 105 ? 10.254 6.046 -1.764 1.00 88.75 105 THR A N 1
ATOM 773 C CA . THR A 1 105 ? 10.343 4.865 -0.891 1.00 88.75 105 THR A CA 1
ATOM 774 C C . THR A 1 105 ? 11.480 3.930 -1.319 1.00 88.75 105 THR A C 1
ATOM 776 O O . THR A 1 105 ? 12.105 4.119 -2.361 1.00 88.75 105 THR A O 1
ATOM 779 N N . ALA A 1 106 ? 11.745 2.891 -0.520 1.00 88.81 106 ALA A N 1
ATOM 780 C CA . ALA A 1 106 ? 12.677 1.814 -0.872 1.00 88.81 106 ALA A CA 1
ATOM 781 C C . ALA A 1 106 ? 12.028 0.705 -1.729 1.00 88.81 106 ALA A C 1
ATOM 783 O O . ALA A 1 106 ? 12.580 -0.391 -1.838 1.00 88.81 106 ALA A O 1
ATOM 784 N N . ILE A 1 107 ? 10.838 0.959 -2.280 1.00 89.31 107 ILE A N 1
ATOM 785 C CA . ILE A 1 107 ? 10.103 0.034 -3.142 1.00 89.31 107 ILE A CA 1
ATOM 786 C C . ILE A 1 107 ? 10.287 0.479 -4.582 1.00 89.31 107 ILE A C 1
ATOM 788 O O . ILE A 1 107 ? 10.143 1.660 -4.902 1.00 89.31 107 ILE A O 1
ATOM 792 N N . SER A 1 108 ? 10.569 -0.476 -5.460 1.00 85.81 108 SER A N 1
ATOM 793 C CA . SER A 1 108 ? 10.625 -0.220 -6.893 1.00 85.81 108 SER A CA 1
ATOM 794 C C . SER A 1 108 ? 9.714 -1.174 -7.657 1.00 85.81 108 SER A C 1
ATOM 796 O O . SER A 1 108 ? 9.394 -2.271 -7.194 1.00 85.81 108 SER A O 1
ATOM 798 N N . ILE A 1 109 ? 9.248 -0.732 -8.823 1.00 85.56 109 ILE A N 1
ATOM 799 C CA . ILE A 1 109 ? 8.364 -1.516 -9.681 1.00 85.56 109 ILE A CA 1
ATOM 800 C C . ILE A 1 109 ? 9.084 -1.803 -10.986 1.00 85.56 109 ILE A C 1
ATOM 802 O O . ILE A 1 109 ? 9.438 -0.887 -11.730 1.00 85.56 109 ILE A O 1
ATOM 806 N N . VAL A 1 110 ? 9.256 -3.087 -11.283 1.00 81.38 110 VAL A N 1
ATOM 807 C CA . VAL A 1 110 ? 9.760 -3.549 -12.572 1.00 81.38 110 VAL A CA 1
ATOM 808 C C . VAL A 1 110 ? 8.571 -3.926 -13.436 1.00 81.38 110 VAL A C 1
ATOM 810 O O . VAL A 1 110 ? 7.823 -4.856 -13.151 1.00 81.38 110 VAL A O 1
ATOM 813 N N . SER A 1 111 ? 8.409 -3.190 -14.524 1.00 65.31 111 SER A N 1
ATOM 814 C CA . SER A 1 111 ? 7.608 -3.626 -15.661 1.00 65.31 111 SER A CA 1
ATOM 815 C C . SER A 1 111 ? 8.566 -4.148 -16.723 1.00 65.31 111 SER A C 1
ATOM 817 O O . SER A 1 111 ? 9.640 -3.555 -16.878 1.00 65.31 111 SER A O 1
ATOM 819 N N . PRO A 1 112 ? 8.195 -5.156 -17.530 1.00 55.03 112 PRO A N 1
ATOM 820 C CA . PRO A 1 112 ? 8.807 -5.268 -18.842 1.00 55.03 112 PRO A CA 1
ATOM 821 C C . PRO A 1 112 ? 8.572 -3.929 -19.547 1.00 55.03 112 PRO A C 1
ATOM 823 O O . PRO A 1 112 ? 7.447 -3.433 -19.628 1.00 55.03 112 PRO A O 1
ATOM 826 N N . ASP A 1 113 ? 9.656 -3.270 -19.922 1.00 50.28 113 ASP A N 1
ATOM 827 C CA . ASP A 1 113 ? 9.623 -2.038 -20.690 1.00 50.28 113 ASP A CA 1
ATOM 828 C C . ASP A 1 113 ? 8.815 -2.292 -21.986 1.00 50.28 113 ASP A C 1
ATOM 830 O O . ASP A 1 113 ? 9.034 -3.317 -22.638 1.00 50.28 113 ASP A O 1
ATOM 834 N N . PRO A 1 114 ? 7.883 -1.431 -22.429 1.00 49.03 114 P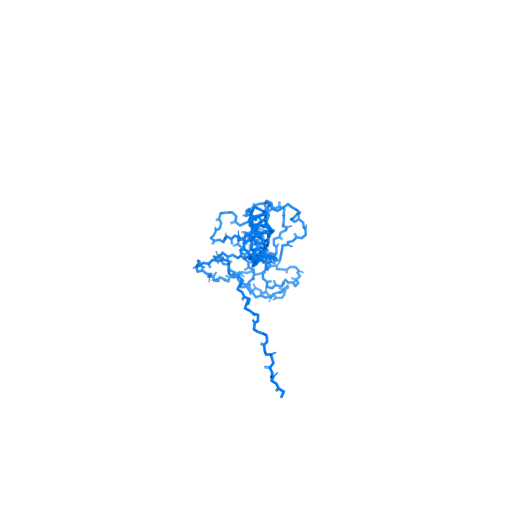RO A N 1
ATOM 835 C CA . PRO A 1 114 ? 7.241 -1.623 -23.734 1.00 49.03 114 PRO A CA 1
ATOM 836 C C . PRO A 1 114 ? 8.266 -1.643 -24.888 1.00 49.03 114 PRO A C 1
ATOM 838 O O . PRO A 1 114 ? 8.003 -2.223 -25.947 1.00 49.03 114 PRO A O 1
ATOM 841 N N . SER A 1 115 ? 9.470 -1.090 -24.681 1.00 47.16 115 SER A N 1
ATOM 842 C CA . SER A 1 115 ? 10.604 -1.271 -25.594 1.00 47.16 115 SER A CA 1
ATOM 843 C C . SER A 1 115 ? 11.203 -2.687 -25.558 1.00 47.16 115 SER A C 1
ATOM 845 O O . SER A 1 115 ? 11.638 -3.183 -26.600 1.00 47.16 115 SER A O 1
ATOM 847 N N . SER A 1 116 ? 11.155 -3.391 -24.421 1.00 45.25 116 SER A N 1
ATOM 848 C CA . SER A 1 116 ? 11.599 -4.785 -24.304 1.00 45.25 116 SER A CA 1
ATOM 849 C C . SER A 1 116 ? 10.588 -5.769 -24.889 1.00 45.25 116 SER A C 1
ATOM 851 O O . SER A 1 116 ? 10.997 -6.786 -25.439 1.00 45.25 116 SER A O 1
ATOM 853 N N . LEU A 1 117 ? 9.288 -5.447 -24.890 1.00 43.75 117 LEU A N 1
ATOM 854 C CA . LEU A 1 117 ? 8.277 -6.243 -25.595 1.00 43.75 117 LEU A CA 1
ATOM 855 C C . LEU A 1 117 ? 8.382 -6.075 -27.120 1.00 43.75 117 LEU A C 1
ATOM 857 O O . LEU A 1 117 ? 8.255 -7.053 -27.857 1.00 43.75 117 LEU A O 1
ATOM 861 N N . LYS A 1 118 ? 8.699 -4.865 -27.611 1.00 39.22 118 LYS A N 1
ATOM 862 C CA . LYS A 1 118 ? 9.074 -4.664 -29.022 1.00 39.22 118 LYS A CA 1
ATOM 863 C C . LYS A 1 118 ? 10.355 -5.413 -29.376 1.00 39.22 118 LYS A C 1
ATOM 865 O O . LYS A 1 118 ? 10.385 -6.038 -30.428 1.00 39.22 118 LYS A O 1
ATOM 870 N N . ALA A 1 119 ? 11.372 -5.403 -28.515 1.00 42.53 119 ALA A N 1
ATOM 871 C CA . ALA A 1 119 ? 12.603 -6.159 -28.739 1.00 42.53 119 ALA A CA 1
ATOM 872 C C . ALA A 1 119 ? 12.376 -7.680 -28.682 1.00 42.53 119 ALA A C 1
ATOM 874 O O . ALA A 1 119 ? 12.925 -8.398 -29.508 1.00 42.53 119 ALA A O 1
ATOM 875 N N . ALA A 1 120 ? 11.526 -8.178 -27.781 1.00 37.94 120 ALA A N 1
ATOM 876 C CA . ALA A 1 120 ? 11.203 -9.599 -27.657 1.00 37.94 120 ALA A CA 1
ATOM 877 C C . ALA A 1 120 ? 10.316 -10.098 -28.809 1.00 37.94 120 ALA A C 1
ATOM 879 O O . ALA A 1 120 ? 10.569 -11.171 -29.347 1.00 37.94 120 ALA A O 1
ATOM 880 N N . CYS A 1 121 ? 9.330 -9.311 -29.252 1.00 33.12 121 CYS A N 1
ATOM 881 C CA . CYS A 1 121 ? 8.510 -9.633 -30.423 1.00 33.12 121 CYS A CA 1
ATOM 882 C C . CYS A 1 121 ? 9.315 -9.499 -31.728 1.00 33.12 121 CYS A C 1
ATOM 884 O O . CYS A 1 121 ? 9.218 -10.356 -32.605 1.00 33.12 121 CYS A O 1
ATOM 886 N N . ALA A 1 122 ? 10.190 -8.489 -31.832 1.00 39.56 122 ALA A N 1
ATOM 887 C CA . ALA A 1 122 ? 11.122 -8.356 -32.947 1.00 39.56 122 ALA A CA 1
ATOM 888 C C . ALA A 1 122 ? 12.151 -9.489 -32.966 1.00 39.56 122 ALA A C 1
ATOM 890 O O . ALA A 1 122 ? 12.433 -9.985 -34.047 1.00 39.56 122 ALA A O 1
ATOM 891 N N . ALA A 1 123 ? 12.661 -9.950 -31.820 1.00 43.12 123 ALA A N 1
ATOM 892 C CA . ALA A 1 123 ? 13.556 -11.106 -31.723 1.00 43.12 123 ALA A CA 1
ATOM 893 C C . ALA A 1 123 ? 12.835 -12.430 -32.022 1.00 43.12 123 ALA A C 1
ATOM 895 O O . ALA A 1 123 ? 13.435 -13.320 -32.616 1.00 43.12 123 ALA A O 1
ATOM 896 N N . PHE A 1 124 ? 11.543 -12.554 -31.695 1.00 38.38 124 PHE A N 1
ATOM 897 C CA . PHE A 1 124 ? 10.737 -13.705 -32.109 1.00 38.38 124 PHE A CA 1
ATOM 898 C C . PHE A 1 124 ? 10.500 -13.707 -33.625 1.00 38.38 124 PHE A C 1
ATOM 900 O O . PHE A 1 124 ? 10.667 -14.742 -34.258 1.00 38.38 124 PHE A O 1
ATOM 907 N N . PHE A 1 125 ? 10.202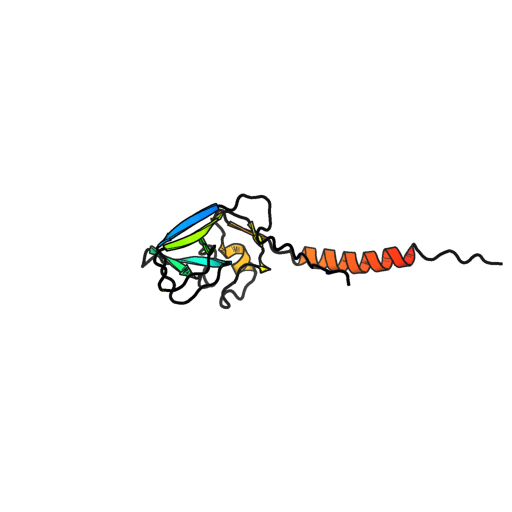 -12.557 -34.241 1.00 37.56 125 PHE A N 1
ATOM 908 C CA . PHE A 1 125 ? 10.021 -12.459 -35.696 1.00 37.56 125 PHE A CA 1
ATOM 909 C C . PHE A 1 125 ? 11.342 -12.549 -36.480 1.00 37.56 125 PHE A C 1
ATOM 911 O O . PHE A 1 125 ? 11.416 -13.270 -37.470 1.00 37.56 125 PHE A O 1
ATOM 918 N N . THR A 1 126 ? 12.411 -11.881 -36.043 1.00 47.22 126 THR A N 1
ATOM 919 C CA . THR A 1 126 ? 13.728 -11.972 -36.703 1.00 47.22 126 THR A CA 1
ATOM 920 C C . THR A 1 126 ? 14.432 -13.291 -36.418 1.00 47.22 126 THR A C 1
ATOM 922 O O . THR A 1 126 ? 15.097 -13.798 -37.310 1.00 47.22 126 THR A O 1
ATOM 925 N N . GLY A 1 127 ? 14.238 -13.906 -35.249 1.00 41.00 127 GLY A N 1
ATOM 926 C CA . GLY A 1 127 ? 14.751 -15.242 -34.942 1.00 41.00 127 GLY A CA 1
ATOM 927 C C . GLY A 1 127 ? 14.063 -16.344 -35.750 1.00 41.00 127 GLY A C 1
ATOM 928 O O . GLY A 1 127 ? 14.743 -17.233 -36.258 1.00 41.00 127 GLY A O 1
ATOM 929 N N . PHE A 1 128 ? 12.741 -16.262 -35.950 1.00 41.44 128 PHE A N 1
ATOM 930 C CA . PHE A 1 128 ? 12.013 -17.236 -36.774 1.00 41.44 128 PHE A CA 1
ATOM 931 C C . PHE A 1 128 ? 12.388 -17.126 -38.261 1.00 41.44 128 PHE A C 1
ATOM 933 O O . PHE A 1 128 ? 12.604 -18.144 -38.912 1.00 41.44 128 PHE A O 1
ATOM 940 N N . PHE A 1 129 ? 12.566 -15.909 -38.791 1.00 37.34 129 PHE A N 1
ATOM 941 C CA . PHE A 1 129 ? 13.046 -15.718 -40.167 1.00 37.34 129 PHE A CA 1
ATOM 942 C C . PHE A 1 129 ? 14.547 -16.027 -40.341 1.00 37.34 129 PHE A C 1
ATOM 944 O O . PHE A 1 129 ? 14.937 -16.558 -41.378 1.00 37.34 129 PHE A O 1
ATOM 951 N N . TYR A 1 130 ? 15.401 -15.744 -39.350 1.00 36.00 130 TYR A N 1
ATOM 952 C CA . TYR A 1 130 ? 16.843 -16.022 -39.438 1.00 36.00 130 TYR A CA 1
ATOM 953 C C . TYR A 1 130 ? 17.155 -17.526 -39.366 1.00 36.00 130 TYR A C 1
ATOM 955 O O . TYR A 1 130 ? 18.033 -18.005 -40.085 1.00 36.00 130 TYR A O 1
ATOM 963 N N . VAL A 1 131 ? 16.408 -18.294 -38.563 1.00 40.56 131 VAL A N 1
ATOM 964 C CA . VAL A 1 131 ? 16.549 -19.760 -38.516 1.00 40.56 131 VAL A CA 1
ATOM 965 C C . VAL A 1 131 ? 15.982 -20.425 -39.782 1.00 40.56 131 VAL A C 1
ATOM 967 O O . VAL A 1 131 ? 16.586 -21.379 -40.273 1.00 40.56 131 VAL A O 1
ATOM 970 N N . ASP A 1 132 ? 14.894 -19.909 -40.370 1.00 41.97 132 ASP A N 1
ATOM 971 C CA . ASP A 1 132 ? 14.317 -20.464 -41.611 1.00 41.97 132 ASP A CA 1
ATOM 972 C C . ASP A 1 132 ? 15.207 -20.222 -42.850 1.00 41.97 132 ASP A C 1
ATOM 974 O O . ASP A 1 132 ? 15.340 -21.094 -43.712 1.00 41.97 132 ASP A O 1
ATOM 978 N N . VAL A 1 133 ? 15.905 -19.080 -42.919 1.00 47.34 133 VAL A N 1
ATOM 979 C CA . VAL A 1 133 ? 16.807 -18.757 -44.043 1.00 47.34 133 VAL A CA 1
ATOM 980 C C . VAL A 1 133 ? 18.116 -19.557 -44.003 1.00 47.34 133 VAL A C 1
ATOM 982 O O . VAL A 1 133 ? 18.631 -19.921 -45.061 1.00 47.34 133 VAL A O 1
ATOM 985 N N . HIS A 1 134 ? 18.651 -19.879 -42.820 1.00 46.44 134 HIS A N 1
ATOM 986 C CA . HIS A 1 134 ? 19.935 -20.585 -42.703 1.00 46.44 134 HIS A CA 1
ATOM 987 C C . HIS A 1 134 ? 19.846 -22.112 -42.587 1.00 46.44 134 HIS A C 1
ATOM 989 O O . HIS A 1 134 ? 20.885 -22.764 -42.678 1.00 46.44 134 HIS A O 1
ATOM 995 N N . ASN A 1 135 ? 18.649 -22.697 -42.449 1.00 44.03 135 ASN A N 1
ATOM 996 C CA . ASN A 1 135 ? 18.489 -24.150 -42.312 1.00 44.03 135 ASN A CA 1
ATOM 997 C C . ASN A 1 135 ? 17.837 -24.844 -43.523 1.00 44.03 135 ASN A C 1
ATOM 999 O O . ASN A 1 135 ? 17.395 -25.988 -43.406 1.00 44.03 135 ASN A O 1
ATOM 1003 N N . ARG A 1 136 ? 17.790 -24.206 -44.704 1.00 43.62 136 ARG A N 1
ATOM 1004 C CA . ARG A 1 136 ? 17.466 -24.939 -45.938 1.00 43.62 136 ARG A CA 1
ATOM 1005 C C . ARG A 1 136 ? 18.633 -25.869 -46.291 1.00 43.62 136 ARG A C 1
ATOM 1007 O O . ARG A 1 136 ? 19.711 -25.361 -46.602 1.00 43.62 136 ARG A O 1
ATOM 1014 N N . PRO A 1 137 ? 18.452 -27.204 -46.305 1.00 42.62 137 PRO A N 1
ATOM 1015 C CA . PRO A 1 137 ? 19.440 -28.079 -46.908 1.00 42.62 137 PRO A CA 1
ATOM 1016 C C . PRO A 1 137 ? 19.551 -27.708 -48.387 1.00 42.62 137 PRO A C 1
ATOM 1018 O O . PRO A 1 137 ? 18.552 -27.637 -49.107 1.00 42.62 137 PRO A O 1
ATOM 1021 N N . THR A 1 138 ? 20.772 -27.434 -48.832 1.00 48.62 138 THR A N 1
ATOM 1022 C CA . THR A 1 138 ? 21.116 -27.293 -50.241 1.00 48.62 138 THR A CA 1
ATOM 1023 C C . THR A 1 138 ? 20.761 -28.596 -50.952 1.00 48.62 138 THR A C 1
ATOM 1025 O O . THR A 1 138 ? 21.501 -29.576 -50.907 1.00 48.62 138 THR A O 1
ATOM 1028 N N . ALA A 1 139 ? 19.589 -28.629 -51.588 1.00 44.56 139 ALA A N 1
ATOM 1029 C CA . ALA A 1 139 ? 19.231 -29.686 -52.517 1.00 44.56 139 ALA A CA 1
ATOM 1030 C C . ALA A 1 139 ? 20.242 -29.643 -53.669 1.00 44.56 139 ALA A C 1
ATOM 1032 O O . ALA A 1 139 ? 20.251 -28.714 -54.478 1.00 44.56 139 ALA A O 1
ATOM 1033 N N . GLY A 1 140 ? 21.155 -30.614 -53.664 1.00 37.09 140 GLY A N 1
ATOM 1034 C CA . GLY A 1 140 ? 22.163 -30.800 -54.691 1.00 37.09 140 GLY A CA 1
ATOM 1035 C C . GLY A 1 140 ? 21.508 -30.964 -56.056 1.00 37.09 140 GLY A C 1
ATOM 1036 O O . GLY A 1 140 ? 20.656 -31.829 -56.246 1.00 37.09 140 GLY A O 1
ATOM 1037 N N . GLY A 1 141 ? 21.926 -30.122 -56.995 1.00 42.31 141 GLY A N 1
ATOM 1038 C CA . GLY A 1 141 ? 21.645 -30.308 -58.407 1.00 42.31 141 GLY A CA 1
ATOM 1039 C C . GLY A 1 141 ? 22.482 -31.452 -58.975 1.00 42.31 141 GLY A C 1
ATOM 1040 O O . GLY A 1 141 ? 23.702 -31.493 -58.797 1.00 42.31 141 GLY A O 1
ATOM 1041 N N . LYS A 1 142 ? 21.810 -32.350 -59.687 1.00 37.34 142 LYS A N 1
ATOM 1042 C CA . LYS A 1 142 ? 22.307 -32.984 -60.905 1.00 37.34 142 LYS A CA 1
ATOM 1043 C C . LYS A 1 142 ? 21.183 -32.985 -61.925 1.00 37.34 142 LYS A C 1
ATOM 1045 O O . LYS A 1 142 ? 20.030 -33.204 -61.495 1.00 37.34 142 LYS A O 1
#

Organism: Escherichia coli O157:H7 (strain EC869) (NCBI:txid478008)

pLDDT: mean 74.49, std 20.48, range [33.12, 94.44]

Foldseek 3Di:
DDDDDDDDDDDQFPDDDDWDKDKWFAQEPFKDAFQFFWFQDPVVRHIYGDPLPDFQRGQFTFHHTDTRVDGMTMTTQAGEGEPVSHDHDPSNVDPVRSQRNNPPTNYGYDYCDVVNVVVVVVCVVCVVVVCVVPPDPPPDDD

Sequence (142 aa):
MTSKETFTHYQPLGNSDPAHTATAPGGLSAKAPAMTPLMLDTSSRKLVAWDGTTDGAAVGILAVAADQTSTTLTFYKSGTFRYEDVLWPEAASDETKKRTAFAGTAISIVSPDPSSLKAACAAFFTGFFYVDVHNRPTAGGK

Secondary structure (DSSP, 8-state):
------------B-SSS---EEEEEB--SS-B-TT-EEEEETTTTEEEE--SSSTT-EEEEESS-B-TT-SEEEEESEEEEETTTS---TT---HHHHHHTTTTSEEEEEPPPHHHHHHHHHHHHHHHHHHHHH--------

InterPro domains:
  IPR004195 Head decoration protein D [PF02924] (3-106)
  IPR036630 Head decoration protein D superfamily [SSF51274] (16-109)

Radius of gyration: 22.06 Å; chains: 1; bounding box: 35×56×74 Å